Protein AF-A0A2N7XB57-F1 (afdb_monomer_lite)

Structure (mmCIF, N/CA/C/O backbone):
data_AF-A0A2N7XB57-F1
#
_entry.id   AF-A0A2N7XB57-F1
#
loop_
_atom_site.group_PDB
_atom_site.id
_atom_site.type_symbol
_atom_site.label_atom_id
_atom_site.label_alt_id
_atom_site.label_comp_id
_atom_site.label_asym_id
_atom_site.label_entity_id
_atom_site.label_seq_id
_atom_site.pdbx_PDB_ins_code
_atom_site.Cartn_x
_atom_site.Cartn_y
_atom_site.Cartn_z
_atom_site.occupan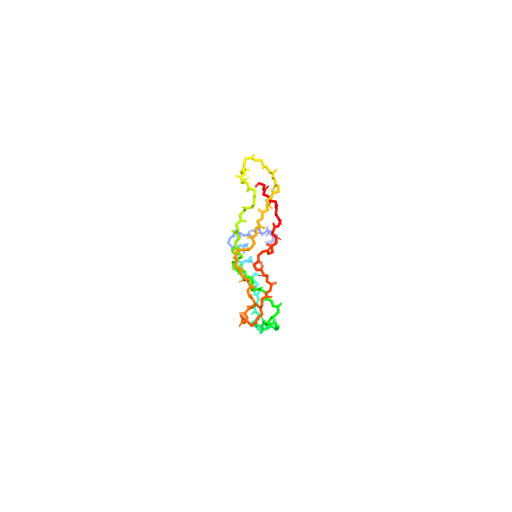cy
_atom_site.B_iso_or_equiv
_atom_site.auth_seq_id
_atom_site.auth_comp_id
_atom_site.auth_asym_id
_atom_site.auth_atom_id
_atom_site.pdbx_PDB_model_num
ATOM 1 N N . GLY A 1 1 ? 7.763 72.873 18.379 1.00 42.06 1 GLY A N 1
ATOM 2 C CA . GLY A 1 1 ? 7.741 71.628 19.167 1.00 42.06 1 GLY A CA 1
ATOM 3 C C . GLY A 1 1 ? 7.189 70.519 18.299 1.00 42.06 1 GLY A C 1
ATOM 4 O O . GLY A 1 1 ? 6.165 70.762 17.686 1.00 42.06 1 GLY A O 1
ATOM 5 N N . LYS A 1 2 ? 7.941 69.410 18.206 1.00 56.53 2 LYS A N 1
ATOM 6 C CA . LYS A 1 2 ? 7.645 68.042 17.712 1.00 56.53 2 LYS A CA 1
ATOM 7 C C . LYS A 1 2 ? 6.325 67.804 16.954 1.00 56.53 2 LYS A C 1
ATOM 9 O O . LYS A 1 2 ? 5.293 68.084 17.534 1.00 56.53 2 LYS A O 1
ATOM 14 N N . ASN A 1 3 ? 6.397 67.191 15.760 1.00 40.69 3 ASN A N 1
ATOM 15 C CA . ASN A 1 3 ? 5.461 66.199 15.172 1.00 40.69 3 ASN A CA 1
ATOM 16 C C . ASN A 1 3 ? 5.992 65.821 13.772 1.00 40.69 3 ASN A C 1
ATOM 18 O O . ASN A 1 3 ? 6.273 66.716 12.989 1.00 40.69 3 ASN A O 1
ATOM 22 N N . GLY A 1 4 ? 6.184 64.583 13.336 1.00 41.19 4 GLY A N 1
ATOM 23 C CA . GLY A 1 4 ? 5.999 63.250 13.893 1.00 41.19 4 GLY A CA 1
ATOM 24 C C . GLY A 1 4 ? 6.485 62.314 12.781 1.00 41.19 4 GLY A C 1
ATOM 25 O O . GLY A 1 4 ? 5.860 62.237 11.727 1.00 41.19 4 GLY A O 1
ATOM 26 N N . GLY A 1 5 ? 7.671 61.728 12.950 1.00 41.47 5 GLY A N 1
ATOM 27 C CA . GLY A 1 5 ? 8.249 60.824 11.960 1.00 41.47 5 GLY A CA 1
ATOM 28 C C . GLY A 1 5 ? 7.496 59.502 11.984 1.00 41.47 5 GLY A C 1
ATOM 29 O O . GLY A 1 5 ? 7.357 58.905 13.048 1.00 41.47 5 GLY A O 1
ATOM 30 N N . ALA A 1 6 ? 7.013 59.060 10.824 1.00 56.69 6 ALA A N 1
ATOM 31 C CA . ALA A 1 6 ? 6.534 57.700 10.627 1.00 56.69 6 ALA A CA 1
ATOM 32 C C . ALA A 1 6 ? 7.717 56.742 10.841 1.00 56.69 6 ALA A C 1
ATOM 34 O O . ALA A 1 6 ? 8.511 56.503 9.926 1.00 56.69 6 ALA A O 1
ATOM 35 N N . ALA A 1 7 ? 7.890 56.278 12.079 1.00 61.41 7 ALA A N 1
ATOM 36 C CA . ALA A 1 7 ? 8.862 55.254 12.415 1.00 61.41 7 ALA A CA 1
ATOM 37 C C . ALA A 1 7 ? 8.452 53.974 11.681 1.00 61.41 7 ALA A C 1
ATOM 39 O O . ALA A 1 7 ? 7.337 53.477 11.837 1.00 61.41 7 ALA A O 1
ATOM 40 N N . ARG A 1 8 ? 9.339 53.496 10.807 1.00 67.00 8 ARG A N 1
ATOM 41 C CA . ARG A 1 8 ? 9.232 52.163 10.214 1.00 67.00 8 ARG A CA 1
ATOM 42 C C . ARG A 1 8 ? 9.371 51.184 11.372 1.00 67.00 8 ARG A C 1
ATOM 44 O O . ARG A 1 8 ? 10.354 51.281 12.093 1.00 67.00 8 ARG A O 1
ATOM 51 N N . LEU A 1 9 ? 8.386 50.311 11.542 1.00 63.97 9 LEU A N 1
ATOM 52 C CA . LEU A 1 9 ? 8.388 49.255 12.553 1.00 63.97 9 LEU A CA 1
ATOM 53 C C . LEU A 1 9 ? 9.698 48.460 12.448 1.00 63.97 9 LEU A C 1
ATOM 55 O O . LEU A 1 9 ? 10.044 48.006 11.348 1.00 63.97 9 LEU A O 1
ATOM 59 N N . ASP A 1 10 ? 10.422 48.321 13.556 1.00 80.56 10 ASP A N 1
ATOM 60 C CA . ASP A 1 10 ? 11.707 47.617 13.594 1.00 80.56 10 ASP A CA 1
ATOM 61 C C . AS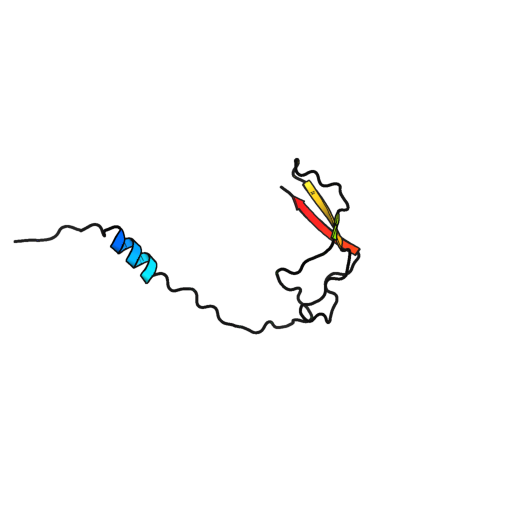P A 1 10 ? 11.506 46.098 13.403 1.00 80.56 10 ASP A C 1
ATOM 63 O O . ASP A 1 10 ? 10.399 45.565 13.522 1.00 80.56 10 ASP A O 1
ATOM 67 N N . GLY A 1 11 ? 12.572 45.374 13.044 1.00 81.06 11 GLY A N 1
ATOM 68 C CA . GLY A 1 11 ? 12.491 43.949 12.677 1.00 81.06 11 GLY A CA 1
ATOM 69 C C . GLY A 1 11 ? 11.880 43.055 13.764 1.00 81.06 11 GLY A C 1
ATOM 70 O O . GLY A 1 11 ? 11.131 42.126 13.450 1.00 81.06 11 GLY A O 1
ATOM 71 N N . ASP A 1 12 ? 12.136 43.390 15.027 1.00 81.44 12 ASP A N 1
ATOM 72 C CA . ASP A 1 12 ? 11.623 42.667 16.191 1.00 81.44 12 ASP A CA 1
ATOM 73 C C . ASP A 1 12 ? 10.119 42.911 16.395 1.00 81.44 12 ASP A C 1
ATOM 75 O O . ASP A 1 12 ? 9.380 41.982 16.722 1.00 81.44 12 ASP A O 1
ATOM 79 N N . GLU A 1 13 ? 9.638 44.128 16.119 1.00 82.69 13 GLU A N 1
ATOM 80 C CA . GLU A 1 13 ? 8.214 44.480 16.190 1.00 82.69 13 GLU A CA 1
ATOM 81 C C . GLU A 1 13 ? 7.417 43.768 15.090 1.00 82.69 13 GLU A C 1
ATOM 83 O O . GLU A 1 13 ? 6.359 43.198 15.356 1.00 82.69 13 GLU A O 1
ATOM 88 N N . GLN A 1 14 ? 7.960 43.699 13.870 1.00 82.75 14 GLN A N 1
ATOM 89 C CA . GLN A 1 14 ? 7.334 42.954 12.771 1.00 82.75 14 GLN A CA 1
ATOM 90 C C . GLN A 1 14 ? 7.325 41.435 13.007 1.00 82.75 14 GLN A C 1
ATOM 92 O O . GLN A 1 14 ? 6.434 40.734 12.525 1.00 82.75 14 GLN A O 1
ATOM 97 N N . PHE A 1 15 ? 8.327 40.889 13.701 1.00 81.25 15 PHE A N 1
ATOM 98 C CA . PHE A 1 15 ? 8.331 39.480 14.101 1.00 81.25 15 PHE A CA 1
ATOM 99 C C . PHE A 1 15 ? 7.289 39.220 15.194 1.00 81.25 15 PHE A C 1
ATOM 101 O O . PHE A 1 15 ? 6.497 38.285 15.070 1.00 81.25 15 PHE A O 1
ATOM 108 N N . ALA A 1 16 ? 7.237 40.081 16.214 1.00 83.06 16 ALA A N 1
ATOM 109 C CA . ALA A 1 16 ? 6.255 39.995 17.288 1.00 83.06 16 ALA A CA 1
ATOM 110 C C . ALA A 1 16 ? 4.814 40.089 16.761 1.00 83.06 16 ALA A C 1
ATOM 112 O O . ALA A 1 16 ? 3.957 39.324 17.197 1.00 83.06 16 ALA A O 1
ATOM 113 N N . GLU A 1 17 ? 4.549 40.949 15.774 1.00 82.12 17 GLU A N 1
ATOM 114 C CA . GLU A 1 17 ? 3.235 41.061 15.132 1.00 82.12 17 GLU A CA 1
ATOM 115 C C . GLU A 1 17 ? 2.854 39.786 14.362 1.00 82.12 17 GLU A C 1
ATOM 117 O O . GLU A 1 17 ? 1.726 39.307 14.485 1.00 82.12 17 GLU A O 1
ATOM 122 N N . ARG A 1 18 ? 3.788 39.172 13.621 1.00 79.50 18 ARG A N 1
ATOM 123 C CA . ARG A 1 18 ? 3.535 37.911 12.892 1.00 79.50 18 ARG A CA 1
ATOM 124 C C . ARG A 1 18 ? 3.298 36.724 13.824 1.00 79.50 18 ARG A C 1
ATOM 126 O O . ARG A 1 18 ? 2.484 35.867 13.508 1.00 79.50 18 ARG A O 1
ATOM 133 N N . VAL A 1 19 ? 3.996 36.669 14.957 1.00 80.44 19 VAL A N 1
ATOM 134 C CA . VAL A 1 19 ? 3.826 35.602 15.957 1.00 80.44 19 VAL A CA 1
ATOM 135 C C . VAL A 1 19 ? 2.549 35.805 16.775 1.00 80.44 19 VAL A C 1
ATOM 137 O O . VAL A 1 19 ? 1.860 34.836 17.068 1.00 80.44 19 VAL A O 1
ATOM 140 N N . SER A 1 20 ? 2.205 37.054 17.102 1.00 75.38 20 SER A N 1
ATOM 141 C CA . SER A 1 20 ? 0.996 37.405 17.860 1.00 75.38 20 SER A CA 1
ATOM 142 C C . SER A 1 20 ? -0.290 37.266 17.033 1.00 75.38 20 SER A C 1
ATOM 144 O O . SER A 1 20 ? -1.323 36.863 17.557 1.00 75.38 20 SER A O 1
ATOM 146 N N . SER A 1 21 ? -0.239 37.558 15.729 1.00 70.88 21 SER A N 1
ATOM 147 C CA . SER A 1 21 ? -1.389 37.411 14.819 1.00 70.88 21 SER A CA 1
ATOM 148 C C . SER A 1 21 ? -1.588 35.986 14.289 1.00 70.88 21 SER A C 1
ATOM 150 O O . SER A 1 21 ? -2.641 35.682 13.724 1.00 70.88 21 SER A O 1
ATOM 152 N N . ALA A 1 22 ? -0.610 35.098 14.479 1.00 73.19 22 ALA A N 1
ATOM 153 C CA . ALA A 1 22 ? -0.715 33.691 14.125 1.00 73.19 22 ALA A CA 1
ATOM 154 C C . ALA A 1 22 ? -1.459 32.911 15.222 1.00 73.19 22 ALA A C 1
ATOM 156 O O . ALA A 1 22 ? -0.862 32.183 16.013 1.00 73.19 22 ALA A O 1
ATOM 157 N N . GLU A 1 23 ? -2.784 33.040 15.258 1.00 70.81 23 GLU A N 1
ATOM 158 C CA . GLU A 1 23 ? -3.635 32.115 16.010 1.00 70.81 23 GLU A CA 1
ATOM 159 C C . GLU A 1 23 ? -3.502 30.705 15.398 1.00 70.81 23 GLU A C 1
ATOM 161 O O . GLU A 1 23 ? -3.815 30.526 14.214 1.00 70.81 23 GLU A O 1
ATOM 166 N N . PRO A 1 24 ? -3.041 29.682 16.144 1.00 73.94 24 PRO A N 1
ATOM 167 C CA . PRO A 1 24 ? -2.935 28.335 15.604 1.00 73.94 24 PRO A CA 1
ATOM 168 C C . PRO A 1 24 ? -4.328 27.801 15.260 1.00 73.94 24 PRO A C 1
ATOM 170 O O . PRO A 1 24 ? -5.274 27.923 16.046 1.00 73.94 24 PRO A O 1
ATOM 173 N N . GLU A 1 25 ? -4.457 27.171 14.091 1.00 81.06 25 GLU A N 1
ATOM 174 C CA . GLU A 1 25 ? -5.699 26.518 13.691 1.00 81.06 25 GLU A CA 1
ATOM 175 C C . GLU A 1 25 ? -6.061 25.445 14.730 1.00 81.06 25 GLU A C 1
ATOM 177 O O . GLU A 1 25 ? -5.379 24.431 14.894 1.00 81.06 25 GLU A O 1
ATOM 182 N N . ARG A 1 26 ? -7.131 25.692 15.492 1.00 79.62 26 ARG A N 1
ATOM 183 C CA . ARG A 1 26 ? -7.574 24.778 16.546 1.00 79.62 26 ARG A CA 1
ATOM 184 C C . ARG A 1 26 ? -8.190 23.528 15.925 1.00 79.62 26 ARG A C 1
ATOM 186 O O . ARG A 1 26 ? -9.343 23.544 15.495 1.00 79.62 26 ARG A O 1
ATOM 193 N N . ALA A 1 27 ? -7.444 22.428 15.944 1.00 82.69 27 ALA A N 1
ATOM 194 C CA . ALA A 1 27 ? -7.956 21.119 15.563 1.00 82.69 27 ALA A CA 1
ATOM 195 C C . ALA A 1 27 ? -9.009 20.626 16.574 1.00 82.69 27 ALA A C 1
ATOM 197 O O . ALA A 1 27 ? -8.829 20.726 17.789 1.00 82.69 27 ALA A O 1
ATOM 198 N N . ARG A 1 28 ? -10.111 20.059 16.073 1.00 81.12 28 ARG A N 1
ATOM 199 C CA . ARG A 1 28 ? -11.113 19.361 16.892 1.00 81.12 28 ARG A CA 1
ATOM 200 C C . ARG A 1 28 ? -11.009 17.863 16.646 1.00 81.12 28 ARG A C 1
ATOM 202 O O . ARG A 1 28 ? -11.060 17.424 15.499 1.00 81.12 28 ARG A O 1
ATOM 209 N N . ALA A 1 29 ? -10.908 17.081 17.718 1.00 81.19 29 ALA A N 1
ATOM 210 C CA . ALA A 1 29 ? -11.046 15.636 17.619 1.00 81.19 29 ALA A CA 1
ATOM 211 C C . ALA A 1 29 ? -12.476 15.298 17.176 1.00 81.19 29 ALA A C 1
ATOM 213 O O . ALA A 1 29 ? -13.448 15.806 17.736 1.00 81.19 29 ALA A O 1
ATOM 214 N N . SER A 1 30 ? -12.598 14.446 16.166 1.00 81.31 30 SER A N 1
ATOM 215 C CA . SER A 1 30 ? -13.874 13.892 15.728 1.00 81.31 30 SER A CA 1
ATOM 216 C C . SER A 1 30 ? -13.726 12.390 15.551 1.00 81.31 30 SER A C 1
ATOM 218 O O . SER A 1 30 ? -12.632 11.881 15.299 1.00 81.31 30 SER A O 1
ATOM 220 N N . GLN A 1 31 ? -14.827 11.671 15.731 1.00 80.25 31 GLN A N 1
ATOM 221 C CA . GLN A 1 31 ? -14.847 10.236 15.508 1.00 80.25 31 GLN A CA 1
ATOM 222 C C . GLN A 1 31 ? -14.942 9.972 14.002 1.00 80.25 31 GLN A C 1
ATOM 224 O O . GLN A 1 31 ? -15.784 10.560 13.317 1.00 80.25 31 GLN A O 1
ATOM 229 N N . LEU A 1 32 ? -14.085 9.093 13.477 1.00 74.50 32 LEU A N 1
ATOM 230 C CA . LEU A 1 32 ? -14.255 8.607 12.111 1.00 74.50 32 LEU A CA 1
ATOM 231 C C . LEU A 1 32 ? -15.513 7.740 12.055 1.00 74.50 32 LEU A C 1
ATOM 233 O O . LEU A 1 32 ? -15.649 6.778 12.806 1.00 74.50 32 LEU A O 1
ATOM 237 N N . HIS A 1 33 ? -16.419 8.076 11.145 1.00 78.50 33 HIS A N 1
ATOM 238 C CA . HIS A 1 33 ? -17.595 7.267 10.847 1.00 78.50 33 HIS A CA 1
ATOM 239 C C . HIS A 1 33 ? -17.263 6.291 9.707 1.00 78.50 33 HIS A C 1
ATOM 241 O O . HIS A 1 33 ? -16.355 6.544 8.916 1.00 78.50 33 HIS A O 1
ATOM 247 N N . ASN A 1 34 ? -18.006 5.185 9.604 1.00 81.12 34 ASN A N 1
ATOM 248 C CA . ASN A 1 34 ? -17.876 4.184 8.533 1.00 81.12 34 ASN A CA 1
ATOM 249 C C . ASN A 1 34 ? -16.500 3.495 8.449 1.00 81.12 34 ASN A C 1
ATOM 251 O O . ASN A 1 34 ? -15.999 3.219 7.360 1.00 81.12 34 ASN A O 1
ATOM 255 N N . LEU A 1 35 ? -15.898 3.173 9.599 1.00 81.00 35 LEU A N 1
ATOM 256 C CA . LEU A 1 35 ? -14.591 2.499 9.672 1.00 81.00 35 LEU A CA 1
ATOM 257 C C . LEU A 1 35 ? -14.559 1.164 8.896 1.00 81.00 35 LEU A C 1
ATOM 259 O O . LEU A 1 35 ? -13.513 0.787 8.374 1.00 81.00 35 LEU A O 1
ATOM 263 N N . ALA A 1 36 ? -15.713 0.506 8.749 1.00 84.12 36 ALA A N 1
ATOM 264 C CA . ALA A 1 36 ? -15.898 -0.717 7.965 1.00 84.12 36 ALA A CA 1
ATOM 265 C C . ALA A 1 36 ? -15.770 -0.536 6.445 1.00 84.12 36 ALA A C 1
ATOM 267 O O . ALA A 1 36 ? -15.600 -1.515 5.725 1.00 84.12 36 ALA A O 1
ATOM 268 N N . THR A 1 37 ? -15.849 0.692 5.928 1.00 86.19 37 THR A N 1
ATOM 269 C CA . THR A 1 37 ? -15.896 0.955 4.478 1.00 86.19 37 THR A CA 1
ATOM 270 C C . THR A 1 37 ? -14.841 1.952 4.016 1.00 86.19 37 THR A C 1
ATOM 272 O O . THR A 1 37 ? -14.952 2.511 2.926 1.00 86.19 37 THR A O 1
ATOM 275 N N . VAL A 1 38 ? -13.826 2.214 4.838 1.00 89.94 38 VAL A N 1
ATOM 276 C CA . VAL A 1 38 ? -12.740 3.143 4.507 1.00 89.94 38 VAL A CA 1
ATOM 277 C C . VAL A 1 38 ? -11.391 2.469 4.682 1.00 89.94 38 VAL A C 1
ATOM 279 O O . VAL A 1 38 ? -11.183 1.701 5.620 1.00 89.94 38 VAL A O 1
ATOM 282 N N . VAL A 1 39 ? -10.459 2.778 3.783 1.00 90.00 39 VAL A N 1
A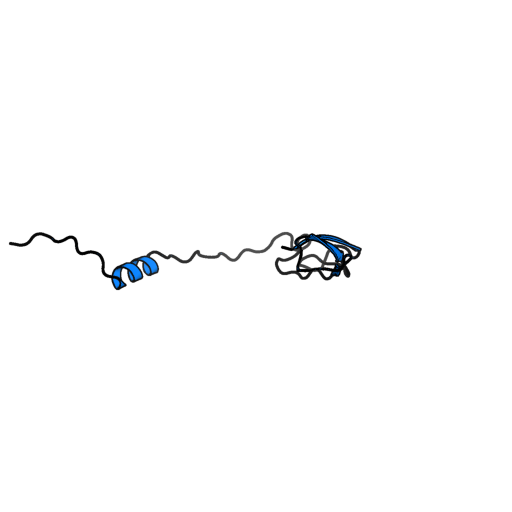TOM 283 C CA . VAL A 1 39 ? -9.041 2.451 3.956 1.00 90.00 39 VAL A CA 1
ATOM 284 C C . VAL A 1 39 ? -8.374 3.654 4.633 1.00 90.00 39 VAL A C 1
ATOM 286 O O . VAL A 1 39 ? -8.513 4.766 4.117 1.00 90.00 39 VAL A O 1
ATOM 289 N N . PRO A 1 40 ? -7.682 3.483 5.776 1.00 87.50 40 PRO A N 1
ATOM 290 C CA . PRO A 1 40 ? -7.018 4.593 6.451 1.00 87.50 40 PRO A CA 1
ATOM 291 C C . PRO A 1 40 ? -5.987 5.269 5.552 1.00 87.50 40 PRO A C 1
ATOM 293 O O . PRO A 1 40 ? -5.258 4.611 4.807 1.00 87.50 40 PRO A O 1
ATOM 296 N N . GLN A 1 41 ? -5.850 6.586 5.696 1.00 89.25 41 GLN A N 1
ATOM 297 C CA . GLN A 1 41 ? -4.690 7.278 5.150 1.00 89.25 41 GLN A CA 1
ATOM 298 C C . GLN A 1 41 ? -3.406 6.684 5.750 1.00 89.25 41 GLN A C 1
ATOM 300 O O . GLN A 1 41 ? -3.340 6.390 6.942 1.00 89.25 41 GLN A O 1
ATOM 305 N N . GLY A 1 42 ? -2.387 6.500 4.909 1.00 91.31 42 GLY A N 1
ATOM 306 C CA . GLY A 1 42 ? -1.129 5.864 5.307 1.00 91.31 42 GLY A CA 1
ATOM 307 C C . GLY A 1 42 ? -1.166 4.333 5.296 1.00 91.31 42 GLY A C 1
ATOM 308 O O . GLY A 1 42 ? -0.147 3.710 5.584 1.00 91.31 42 GLY A O 1
ATOM 309 N N . ALA A 1 43 ? -2.295 3.711 4.930 1.00 91.75 43 ALA A N 1
ATOM 310 C CA . ALA A 1 43 ? -2.341 2.271 4.705 1.00 91.75 43 ALA A CA 1
ATOM 311 C C . ALA A 1 43 ? -1.356 1.856 3.602 1.00 91.75 43 ALA A C 1
ATOM 313 O O . ALA A 1 43 ? -1.307 2.447 2.522 1.00 91.75 43 ALA A O 1
ATOM 314 N N . ILE A 1 44 ? -0.593 0.797 3.867 1.00 94.81 44 ILE A N 1
ATOM 315 C CA . ILE A 1 44 ? 0.319 0.216 2.884 1.00 94.81 44 ILE A CA 1
ATOM 316 C C . ILE A 1 44 ? -0.468 -0.716 1.968 1.00 94.81 44 ILE A C 1
ATOM 318 O O . ILE A 1 44 ? -1.115 -1.652 2.439 1.00 94.81 44 ILE A O 1
ATOM 322 N N . ILE A 1 45 ? -0.363 -0.486 0.657 1.00 96.06 45 ILE A N 1
ATOM 323 C CA . ILE A 1 45 ? -0.898 -1.374 -0.380 1.00 96.06 45 ILE A CA 1
ATOM 324 C C . ILE A 1 45 ? 0.261 -2.221 -0.926 1.00 96.06 45 ILE A C 1
ATOM 326 O O . ILE A 1 45 ? 1.005 -1.772 -1.799 1.00 96.06 45 ILE A O 1
ATOM 330 N N . PRO A 1 46 ? 0.466 -3.439 -0.409 1.00 96.12 46 PRO A N 1
ATOM 331 C CA . PRO A 1 46 ? 1.505 -4.338 -0.894 1.00 96.12 46 PRO A CA 1
ATOM 332 C C . PRO A 1 46 ? 1.185 -4.807 -2.317 1.00 96.12 46 PRO A C 1
ATOM 334 O O . PRO A 1 46 ? 0.149 -5.423 -2.573 1.00 96.12 46 PRO A O 1
ATOM 337 N N . ALA A 1 47 ? 2.102 -4.551 -3.243 1.00 95.69 47 ALA A N 1
ATOM 338 C CA . ALA A 1 47 ? 1.941 -4.879 -4.652 1.00 95.69 47 ALA A CA 1
ATOM 339 C C . ALA A 1 47 ? 3.269 -5.309 -5.285 1.00 95.69 47 ALA A C 1
ATOM 341 O O . ALA A 1 47 ? 4.344 -5.018 -4.762 1.00 95.69 47 ALA A O 1
ATOM 342 N N . VAL A 1 48 ? 3.173 -6.015 -6.409 1.00 94.94 48 VAL A N 1
ATOM 343 C CA . VAL A 1 48 ? 4.308 -6.426 -7.244 1.00 94.94 48 VAL A CA 1
ATOM 344 C C . VAL A 1 48 ? 4.200 -5.710 -8.586 1.00 94.94 48 VAL A C 1
ATOM 346 O O . VAL A 1 48 ? 3.124 -5.698 -9.180 1.00 94.94 48 VAL A O 1
ATOM 349 N N . LEU A 1 49 ? 5.293 -5.108 -9.057 1.00 93.31 49 LEU A N 1
ATOM 350 C CA . LEU A 1 49 ? 5.336 -4.427 -10.354 1.00 93.31 49 LEU A CA 1
ATOM 351 C C . LEU A 1 49 ? 5.186 -5.431 -11.512 1.00 93.31 49 LEU A C 1
ATOM 353 O O . LEU A 1 49 ? 5.846 -6.466 -11.521 1.00 93.31 49 LEU A O 1
ATOM 357 N N . GLU A 1 50 ? 4.333 -5.113 -12.492 1.00 88.56 50 GLU A N 1
ATOM 358 C CA . GLU A 1 50 ? 4.189 -5.878 -13.746 1.00 88.56 50 GLU A CA 1
ATOM 359 C C . GLU A 1 50 ? 5.230 -5.447 -14.793 1.00 88.56 50 GLU A C 1
ATOM 361 O O . GLU A 1 50 ? 5.629 -6.236 -15.646 1.00 88.56 50 GLU A O 1
ATOM 366 N N . THR A 1 51 ? 5.650 -4.182 -14.752 1.00 76.00 51 THR A N 1
ATOM 367 C CA . THR A 1 51 ? 6.604 -3.576 -15.688 1.00 76.00 51 THR A CA 1
ATOM 368 C C . THR A 1 51 ? 7.956 -3.385 -15.013 1.00 76.00 51 THR A C 1
ATOM 370 O O . THR A 1 51 ? 8.006 -2.901 -13.881 1.00 76.00 51 THR A O 1
ATOM 373 N N . ALA A 1 52 ? 9.054 -3.695 -15.711 1.00 71.19 52 ALA A N 1
ATOM 374 C CA . ALA A 1 52 ? 10.385 -3.286 -15.270 1.00 71.19 52 ALA A CA 1
ATOM 375 C C . ALA A 1 52 ? 10.426 -1.751 -15.190 1.00 71.19 52 ALA A C 1
ATOM 377 O O . ALA A 1 52 ? 10.187 -1.070 -16.187 1.00 71.19 52 ALA A O 1
ATOM 378 N N . LEU A 1 53 ? 10.648 -1.211 -13.991 1.00 66.00 53 LEU A N 1
ATOM 379 C CA . LEU A 1 53 ? 10.698 0.230 -13.766 1.00 66.00 53 LEU A CA 1
ATOM 380 C C . LEU A 1 53 ? 12.056 0.759 -14.238 1.00 66.00 53 LEU A C 1
ATOM 382 O O . LEU A 1 53 ? 13.087 0.299 -13.754 1.00 66.00 53 LEU A O 1
ATOM 386 N N . ASN A 1 54 ? 12.052 1.730 -15.151 1.00 67.12 54 ASN A N 1
ATOM 387 C CA . ASN A 1 54 ? 13.243 2.498 -15.504 1.00 67.12 54 ASN A CA 1
ATOM 388 C C . ASN A 1 54 ? 13.014 3.957 -15.105 1.00 67.12 54 ASN A C 1
ATOM 390 O O . ASN A 1 54 ? 12.284 4.659 -15.797 1.00 67.12 54 ASN A O 1
ATOM 394 N N . SER A 1 55 ? 13.637 4.402 -14.012 1.00 67.81 55 SER A N 1
ATOM 395 C CA . SER A 1 55 ? 13.490 5.754 -13.456 1.00 67.81 55 SER A CA 1
ATOM 396 C C . SER A 1 55 ? 13.985 6.883 -14.365 1.00 67.81 55 SER A C 1
ATOM 398 O O . SER A 1 55 ? 13.668 8.034 -14.092 1.00 67.81 55 SER A O 1
ATOM 400 N N . ASP A 1 56 ? 14.731 6.577 -15.429 1.00 70.38 56 ASP A N 1
ATOM 401 C CA . ASP A 1 56 ? 15.369 7.588 -16.282 1.00 70.38 56 ASP A CA 1
ATOM 402 C C . ASP A 1 56 ? 14.419 8.181 -17.334 1.00 70.38 56 ASP A C 1
ATOM 404 O O . ASP A 1 56 ? 14.699 9.235 -17.905 1.00 70.38 56 ASP A O 1
ATOM 408 N N . LEU A 1 57 ? 13.288 7.520 -17.607 1.00 69.88 57 LEU A N 1
ATOM 409 C CA . LEU A 1 57 ? 12.269 8.016 -18.531 1.00 69.88 57 LEU A CA 1
ATOM 410 C C . LEU A 1 57 ? 10.904 8.060 -17.849 1.00 69.88 57 LEU A C 1
ATOM 412 O O . LEU A 1 57 ? 10.417 6.998 -17.461 1.00 69.88 57 LEU A O 1
ATOM 416 N N . PRO A 1 58 ? 10.243 9.232 -17.776 1.00 78.25 58 PRO A N 1
ATOM 417 C CA . PRO A 1 58 ? 8.872 9.325 -17.299 1.00 78.25 58 PRO A CA 1
ATOM 418 C C . PRO A 1 58 ? 7.967 8.339 -18.036 1.00 78.25 58 PRO A C 1
ATOM 420 O O . PRO A 1 58 ? 7.981 8.259 -19.268 1.00 78.25 58 PRO A O 1
ATOM 423 N N . GLY A 1 59 ? 7.172 7.587 -17.283 1.00 84.31 59 GLY A N 1
ATOM 424 C CA . GLY A 1 59 ? 6.422 6.474 -17.845 1.00 84.31 59 GLY A CA 1
ATOM 425 C C . GLY A 1 59 ? 5.274 6.001 -16.970 1.00 84.31 59 GLY A C 1
ATOM 426 O O . GLY A 1 59 ? 5.107 6.406 -15.816 1.00 84.31 59 GLY A O 1
ATOM 427 N N . PHE A 1 60 ? 4.457 5.120 -17.545 1.00 87.31 60 PHE A N 1
ATOM 428 C CA . PHE A 1 60 ? 3.417 4.418 -16.805 1.00 87.31 60 PHE A CA 1
ATOM 429 C C . PHE A 1 60 ? 4.022 3.241 -16.043 1.00 87.31 60 PHE A C 1
ATOM 431 O O . PHE A 1 60 ? 4.774 2.446 -16.601 1.00 87.31 60 PHE A O 1
ATOM 438 N N . ALA A 1 61 ? 3.635 3.104 -14.779 1.00 88.00 61 ALA A N 1
ATOM 439 C CA . ALA A 1 61 ? 3.923 1.941 -13.959 1.00 88.00 61 ALA A CA 1
ATOM 440 C C . ALA A 1 61 ? 2.637 1.146 -13.729 1.00 88.00 61 ALA A C 1
ATOM 442 O O . ALA A 1 61 ? 1.561 1.707 -13.492 1.00 88.00 61 ALA A O 1
ATOM 443 N N . ARG A 1 62 ? 2.755 -0.179 -13.777 1.00 92.62 62 ARG A N 1
ATOM 444 C CA . ARG A 1 62 ? 1.662 -1.099 -13.458 1.00 92.62 62 ARG A CA 1
ATOM 445 C C . ARG A 1 62 ? 2.091 -2.051 -12.360 1.00 92.62 62 ARG A C 1
ATOM 447 O O . ARG A 1 62 ? 3.231 -2.511 -12.353 1.00 92.62 62 ARG A O 1
ATOM 454 N N . ALA A 1 63 ? 1.175 -2.360 -11.452 1.00 94.00 63 ALA A N 1
ATOM 455 C CA . ALA A 1 63 ? 1.409 -3.313 -10.376 1.00 94.00 63 ALA A CA 1
ATOM 456 C C . ALA A 1 63 ? 0.154 -4.134 -10.076 1.00 94.00 63 ALA A C 1
ATOM 458 O O . ALA A 1 63 ? -0.965 -3.723 -10.387 1.00 94.00 63 ALA A O 1
ATOM 459 N N . VAL A 1 64 ? 0.336 -5.279 -9.427 1.00 96.69 64 VAL A N 1
ATOM 460 C CA . VAL A 1 64 ? -0.750 -6.135 -8.944 1.00 96.69 64 VAL A CA 1
ATOM 461 C C . VAL A 1 64 ? -0.669 -6.254 -7.431 1.00 96.69 64 VAL A C 1
ATOM 463 O O . VAL A 1 64 ? 0.390 -6.551 -6.877 1.00 96.69 64 VAL A O 1
ATOM 466 N N . VAL A 1 65 ? -1.800 -6.036 -6.761 1.00 97.50 65 VAL A N 1
ATOM 467 C CA . VAL A 1 65 ? -1.926 -6.154 -5.304 1.00 97.50 65 VAL A CA 1
ATOM 468 C C . VAL A 1 65 ? -1.664 -7.599 -4.877 1.00 97.50 65 VAL A C 1
ATOM 470 O O . VAL A 1 65 ? -2.301 -8.531 -5.372 1.00 97.50 65 VAL A O 1
ATOM 473 N N . SER A 1 66 ? -0.722 -7.802 -3.955 1.00 97.00 66 SER A N 1
ATOM 474 C CA . SER A 1 66 ? -0.238 -9.137 -3.574 1.00 97.00 66 SER A CA 1
ATOM 475 C C . SER A 1 66 ? -0.992 -9.765 -2.400 1.00 97.00 66 SER A C 1
ATOM 477 O O . SER A 1 66 ? -0.947 -10.984 -2.233 1.00 97.00 66 SER A O 1
ATOM 479 N N . ARG A 1 67 ? -1.721 -8.966 -1.613 1.00 96.81 67 ARG A N 1
ATOM 480 C CA . ARG A 1 67 ? -2.596 -9.414 -0.515 1.00 96.81 67 ARG A CA 1
ATOM 481 C C . ARG A 1 67 ? -3.756 -8.444 -0.319 1.00 96.81 67 ARG A C 1
ATOM 483 O O . ARG A 1 67 ? -3.621 -7.264 -0.626 1.00 96.81 67 ARG A O 1
ATOM 490 N N . ASP A 1 68 ? -4.845 -8.948 0.242 1.00 96.56 68 ASP A N 1
ATOM 491 C CA . ASP A 1 68 ? -6.035 -8.154 0.534 1.00 96.56 68 ASP A CA 1
ATOM 492 C C . ASP A 1 68 ? -5.714 -6.970 1.456 1.00 96.56 68 ASP A C 1
ATOM 494 O O . ASP A 1 68 ? -5.093 -7.136 2.511 1.00 96.56 68 ASP A O 1
ATOM 498 N N . VAL A 1 69 ? -6.180 -5.781 1.075 1.00 95.44 69 VAL A N 1
ATOM 499 C CA . VAL A 1 69 ? -6.185 -4.584 1.923 1.00 95.44 69 VAL A CA 1
ATOM 500 C C . VAL A 1 69 ? -7.567 -4.451 2.536 1.00 95.44 69 VAL A C 1
ATOM 502 O O . VAL A 1 69 ? -8.576 -4.462 1.825 1.00 95.44 69 VAL A O 1
ATOM 505 N N . ARG A 1 70 ? -7.612 -4.343 3.862 1.00 94.38 70 ARG A N 1
ATOM 506 C CA . ARG A 1 70 ? -8.860 -4.314 4.624 1.00 94.38 70 ARG A CA 1
ATOM 507 C C . ARG A 1 70 ? -9.272 -2.900 5.019 1.00 94.38 70 ARG A C 1
ATOM 509 O O . ARG A 1 70 ? -8.480 -1.961 4.929 1.00 94.38 70 ARG A O 1
ATOM 516 N N . SER A 1 71 ? -10.527 -2.778 5.428 1.00 93.69 71 SER A N 1
ATOM 517 C CA . SER A 1 71 ? -11.099 -1.594 6.059 1.00 93.69 71 SER A CA 1
ATOM 518 C C . SER A 1 71 ? -10.342 -1.222 7.334 1.00 93.69 71 SER A C 1
ATOM 520 O O . SER A 1 71 ? -9.585 -2.027 7.882 1.00 93.69 71 SER A O 1
ATOM 522 N N . PHE A 1 72 ? -10.558 -0.004 7.828 1.00 89.88 72 PHE A N 1
ATOM 523 C CA . PHE A 1 72 ? -9.924 0.492 9.048 1.00 89.88 72 PHE A CA 1
ATOM 524 C C . PHE A 1 72 ? -10.138 -0.443 10.244 1.00 89.88 72 PHE A C 1
ATOM 526 O O . PHE A 1 72 ? -9.208 -0.707 10.999 1.00 89.88 72 PHE A O 1
ATOM 533 N N . ASP A 1 73 ? -11.357 -0.953 10.410 1.00 87.00 73 ASP A N 1
ATOM 534 C CA . ASP A 1 73 ? -11.708 -1.889 11.484 1.00 87.00 73 ASP A CA 1
ATOM 535 C C . ASP A 1 73 ? -11.359 -3.359 11.169 1.00 87.00 73 ASP A C 1
ATOM 537 O O . ASP A 1 73 ? -11.592 -4.244 11.989 1.00 87.00 73 ASP A O 1
ATOM 541 N N . GLY A 1 74 ? -10.811 -3.635 9.981 1.00 89.06 74 GLY A N 1
ATOM 542 C CA . GLY A 1 74 ? -10.434 -4.969 9.522 1.00 89.06 74 GLY A CA 1
ATOM 543 C C . GLY A 1 74 ? -11.596 -5.884 9.119 1.00 89.06 74 GLY A C 1
ATOM 544 O O . GLY A 1 74 ? -11.336 -7.032 8.756 1.00 89.06 74 GLY A O 1
ATOM 545 N N . SER A 1 75 ? -12.847 -5.416 9.167 1.00 92.00 75 SER A N 1
ATOM 546 C CA . SER A 1 75 ? -14.041 -6.240 8.934 1.00 92.00 75 SER A CA 1
ATOM 547 C C . SER A 1 75 ? -14.291 -6.582 7.461 1.00 92.00 75 SER A C 1
ATOM 549 O O . SER A 1 75 ? -14.842 -7.644 7.167 1.00 92.00 75 SER A O 1
ATOM 551 N N . ALA A 1 76 ? -13.858 -5.728 6.531 1.00 92.88 76 ALA A N 1
ATOM 552 C CA . ALA A 1 76 ? -14.116 -5.880 5.103 1.00 92.88 76 ALA A CA 1
ATOM 553 C C . ALA A 1 76 ? -12.827 -5.829 4.275 1.00 92.88 76 ALA A C 1
ATOM 555 O O . ALA A 1 76 ? -11.875 -5.129 4.619 1.00 92.88 76 ALA A O 1
ATOM 556 N N . VAL A 1 77 ? -12.791 -6.548 3.148 1.00 95.50 77 VAL A N 1
ATOM 557 C CA . VAL A 1 77 ? -11.736 -6.396 2.132 1.00 95.50 77 VAL A CA 1
ATOM 558 C C . VAL A 1 77 ? -12.122 -5.252 1.198 1.00 95.50 77 VAL A C 1
ATOM 560 O O . VAL A 1 77 ? -13.124 -5.339 0.495 1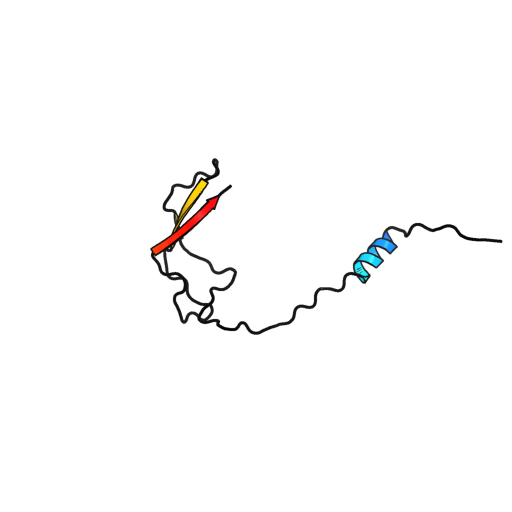.00 95.50 77 VAL A O 1
ATOM 563 N N . MET A 1 78 ? -11.312 -4.194 1.181 1.00 95.69 78 MET A N 1
ATOM 564 C CA . MET A 1 78 ? -11.535 -2.999 0.361 1.00 95.69 78 MET A CA 1
ATOM 565 C C . MET A 1 78 ? -10.800 -3.078 -0.977 1.00 95.69 78 MET A C 1
ATOM 567 O O . MET A 1 78 ? -11.315 -2.628 -1.996 1.00 95.69 78 MET A O 1
ATOM 571 N N . ILE A 1 79 ? -9.597 -3.663 -0.983 1.00 96.62 79 ILE A N 1
ATOM 572 C CA . ILE A 1 79 ? -8.806 -3.886 -2.197 1.00 96.62 79 ILE A CA 1
ATOM 573 C C . ILE A 1 79 ? -8.389 -5.359 -2.220 1.00 96.62 79 ILE A C 1
ATOM 575 O O . ILE A 1 79 ? -7.484 -5.743 -1.473 1.00 96.62 79 ILE A O 1
ATOM 579 N N . PRO A 1 80 ? -9.050 -6.198 -3.030 1.00 97.31 80 PRO A N 1
ATOM 580 C CA . PRO A 1 80 ? -8.705 -7.607 -3.144 1.00 97.31 80 PRO A CA 1
ATOM 581 C C . PRO A 1 80 ? -7.298 -7.834 -3.704 1.00 97.31 80 PRO A C 1
ATOM 583 O O . PRO A 1 80 ? -6.789 -7.081 -4.541 1.00 97.31 80 PRO A O 1
ATOM 586 N N . ARG A 1 81 ? -6.677 -8.944 -3.309 1.00 97.06 81 ARG A N 1
ATOM 587 C CA . ARG A 1 81 ? -5.510 -9.488 -4.003 1.00 97.06 81 ARG A CA 1
ATOM 588 C C . ARG A 1 81 ? -5.833 -9.673 -5.488 1.00 97.06 81 ARG A C 1
ATOM 590 O O . ARG A 1 81 ? -6.892 -10.175 -5.850 1.00 97.06 81 ARG A O 1
ATOM 597 N N . GLY A 1 82 ? -4.889 -9.309 -6.352 1.00 96.38 82 GLY A N 1
ATOM 598 C CA . GLY A 1 82 ? -5.069 -9.364 -7.803 1.00 96.38 82 GLY A CA 1
ATOM 599 C C . GLY A 1 82 ? -5.626 -8.075 -8.412 1.00 96.38 82 GLY A C 1
ATOM 600 O O . GLY A 1 82 ? -5.600 -7.936 -9.635 1.00 96.38 82 GLY A O 1
ATOM 601 N N . SER A 1 83 ? -6.072 -7.107 -7.600 1.00 97.50 83 SER A N 1
ATOM 602 C CA . SER A 1 83 ? -6.406 -5.769 -8.094 1.00 97.50 83 SER A CA 1
ATOM 603 C C . SER A 1 83 ? -5.216 -5.140 -8.821 1.00 97.50 83 SER A C 1
ATOM 605 O O . SER A 1 83 ? -4.062 -5.286 -8.410 1.00 97.50 83 SER A O 1
ATOM 607 N N . ARG A 1 84 ? -5.505 -4.428 -9.913 1.00 96.00 84 ARG A N 1
ATOM 608 C CA . ARG A 1 84 ? -4.495 -3.772 -10.747 1.00 96.00 84 ARG A CA 1
ATOM 609 C C . ARG A 1 84 ? -4.320 -2.319 -10.324 1.00 96.00 84 ARG A C 1
ATOM 611 O O . ARG A 1 84 ? -5.287 -1.564 -10.305 1.00 96.00 84 ARG A O 1
ATOM 618 N N . LEU A 1 85 ? -3.083 -1.937 -10.031 1.00 94.31 85 LEU A N 1
ATOM 619 C CA . LEU A 1 85 ? -2.671 -0.560 -9.785 1.00 94.31 85 LEU A CA 1
ATOM 620 C C . LEU A 1 85 ? -2.058 0.013 -11.063 1.00 94.31 85 LEU A C 1
ATOM 622 O O . LEU A 1 85 ? -1.265 -0.653 -11.734 1.00 94.31 85 LEU A O 1
ATOM 626 N N . VAL A 1 86 ? -2.413 1.254 -11.383 1.00 93.44 86 VAL A N 1
ATOM 62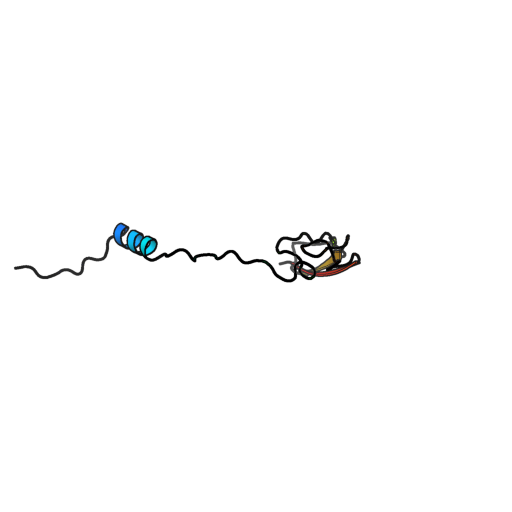7 C CA . VAL A 1 86 ? -1.852 2.011 -12.505 1.00 93.44 86 VAL A CA 1
ATOM 628 C C . VAL A 1 86 ? -1.397 3.357 -11.966 1.00 93.44 86 VAL A C 1
ATOM 630 O O . VAL A 1 86 ? -2.160 4.044 -11.292 1.00 93.44 86 VAL A O 1
ATOM 633 N N . GLY A 1 87 ? -0.153 3.720 -12.248 1.00 90.94 87 GLY A N 1
ATOM 634 C CA . GLY A 1 87 ? 0.434 4.987 -11.839 1.00 90.94 87 GLY A CA 1
ATOM 635 C C . GLY A 1 87 ? 1.351 5.544 -12.915 1.00 90.94 87 GLY A C 1
ATOM 636 O O . GLY A 1 87 ? 1.601 4.911 -13.940 1.00 90.94 87 GLY A O 1
ATOM 637 N N . GLN A 1 88 ? 1.862 6.737 -12.662 1.00 88.44 88 GLN A N 1
ATOM 638 C CA . GLN A 1 88 ? 2.897 7.367 -13.469 1.00 88.44 88 GLN A CA 1
ATOM 639 C C . GLN A 1 88 ? 4.063 7.725 -12.555 1.00 88.44 88 GLN A C 1
ATOM 641 O O . GLN A 1 88 ? 3.843 8.121 -11.409 1.00 88.44 88 GLN A O 1
ATOM 646 N N . TYR A 1 89 ? 5.280 7.595 -13.062 1.00 80.19 89 TYR A N 1
ATOM 647 C CA . TYR A 1 89 ? 6.476 8.094 -12.398 1.00 80.19 89 TYR A CA 1
ATOM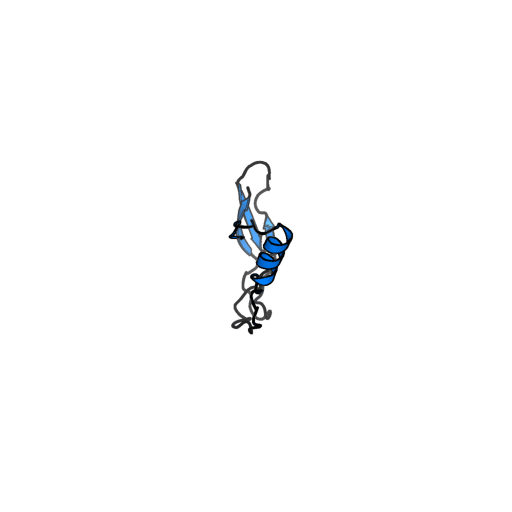 648 C C . TYR A 1 89 ? 7.116 9.165 -13.287 1.00 80.19 89 TYR A C 1
ATOM 650 O O . TYR A 1 89 ? 7.032 9.097 -14.516 1.00 80.19 89 TYR A O 1
ATOM 658 N N . LYS A 1 90 ? 7.660 10.198 -12.649 1.00 75.62 90 LYS A N 1
ATOM 659 C CA . LYS A 1 90 ? 8.325 11.341 -13.273 1.00 75.62 90 LYS A CA 1
ATOM 660 C C . LYS A 1 90 ? 9.695 11.509 -12.652 1.00 75.62 90 LYS A C 1
ATOM 662 O O . LYS A 1 90 ? 9.802 11.179 -11.449 1.00 75.62 90 LYS A O 1
#

Foldseek 3Di:
DDDDDPDDQDPVRVVVCVVVPCDDDDDDDDDDPPQQADQDPVDDQDWDWPDDDDQPDKDKTKIFGQAFRGGNVRPGGNAHGRDMDIDIHD

pLDDT: mean 82.54, std 13.5, range [40.69, 97.5]

Secondary structure (DSSP, 8-state):
------PPPPHHHHHHHHHHH---------PPS-GGG-PPTT----EEESS---TTS-EEEEEEE-SPEEPTTSSSEEE-TTPEEEEEE-

Sequence (90 aa):
GKNGGAARLDGDEQFAERVSSAEPERARASQLHNLATVVPQGAIIPAVLETALNSDLPGFARAVVSRDVRSFDGSAVMIPRGSRLVGQYK

Radius of gyration: 26.5 Å; chains: 1; bounding box: 33×81×38 Å